Protein 4XQM (pdb70)

Organism: Schizosaccharomyces pombe (strain 972 / ATCC 24843) (NCBI:txid284812)

Sequence (94 aa):
YRAIKGMETKREIGGYTYKVVFYENVFQDSILLGNFASQEGNVLKYENGQSCWNGPHRSAIVTVECGVENEIVSVLEAQKCEYLIKMKSPAACS

CATH classification: 2.70.130.10

Structure (mmCIF, N/CA/C/O backbone):
data_4XQM
#
_entry.id   4XQM
#
_cell.length_a   57.571
_cell.length_b   57.571
_cell.length_c   58.321
_cell.angle_alpha   90.000
_cell.angle_beta   90.000
_cell.angle_gamma   90.000
#
_symmetry.space_group_name_H-M   'I 4'
#
loop_
_entity.id
_entity.type
_entity.pdbx_description
1 polymer 'Glucosidase 2 subunit beta'
2 non-polymer alpha-D-mannopyranose
3 water water
#
loop_
_atom_site.group_PDB
_atom_site.id
_atom_site.type_symbol
_atom_site.label_atom_id
_atom_site.label_alt_id
_atom_site.label_comp_id
_atom_site.label_asym_id
_atom_site.label_entity_id
_atom_site.label_seq_id
_atom_site.pdbx_PDB_ins_code
_atom_site.Cartn_x
_atom_site.Cartn_y
_atom_site.Cartn_z
_atom_site.occupancy
_atom_site.B_iso_or_equiv
_atom_site.auth_seq_id
_atom_site.auth_comp_id
_atom_site.auth_asym_id
_atom_site.auth_atom_id
_atom_site.pdbx_PDB_model_num
ATOM 1 N N . TYR A 1 1 ? 17.125 -0.970 54.525 1.00 30.98 357 TYR A N 1
ATOM 2 C CA . TYR A 1 1 ? 17.226 0.126 53.606 1.00 21.64 357 TYR A CA 1
ATOM 3 C C . TYR A 1 1 ? 16.492 -0.672 52.603 1.00 16.39 357 TYR A C 1
ATOM 4 O O . TYR A 1 1 ? 16.240 -0.237 51.512 1.00 16.27 357 TYR A O 1
ATOM 13 N N . ARG A 1 2 ? 16.087 -1.865 53.055 1.00 17.57 358 ARG A N 1
ATOM 14 C CA . ARG A 1 2 ? 15.549 -2.866 52.152 1.00 15.22 358 ARG A CA 1
ATOM 15 C C . ARG A 1 2 ? 14.129 -2.599 51.690 1.00 16.63 358 ARG A C 1
ATOM 16 O O . ARG A 1 2 ? 13.655 -3.255 50.762 1.00 18.60 358 ARG A O 1
ATOM 24 N N . ALA A 1 3 ? 13.456 -1.631 52.309 1.00 16.39 359 ALA A N 1
ATOM 25 C CA . ALA A 1 3 ? 12.163 -1.206 51.794 1.00 19.58 359 ALA A CA 1
ATOM 26 C C . ALA A 1 3 ? 12.403 -0.308 50.592 1.00 19.50 359 ALA A C 1
ATOM 27 O O . ALA A 1 3 ? 11.476 -0.005 49.840 1.00 21.70 359 ALA A O 1
ATOM 29 N N . ILE A 1 4 ? 13.638 0.151 50.412 1.00 17.20 360 ILE A N 1
ATOM 30 C CA . ILE A 1 4 ? 13.901 0.973 49.241 1.00 19.94 360 ILE A CA 1
ATOM 31 C C . ILE A 1 4 ? 15.132 0.617 48.419 1.00 14.55 360 ILE A C 1
ATOM 32 O O . ILE A 1 4 ? 15.245 1.066 47.277 1.00 14.97 360 ILE A O 1
ATOM 37 N N . LYS A 1 5 ? 16.056 -0.165 48.968 1.00 13.99 361 LYS A N 1
ATOM 38 C CA . LYS A 1 5 ? 17.181 -0.626 48.143 1.00 12.92 361 LYS A CA 1
ATOM 39 C C . LYS A 1 5 ? 16.675 -1.370 46.908 1.00 14.83 361 LYS A C 1
ATOM 40 O O . LYS A 1 5 ? 15.857 -2.303 47.004 1.00 15.41 361 LYS A O 1
ATOM 46 N N . GLY A 1 6 ? 17.161 -0.955 45.742 1.00 13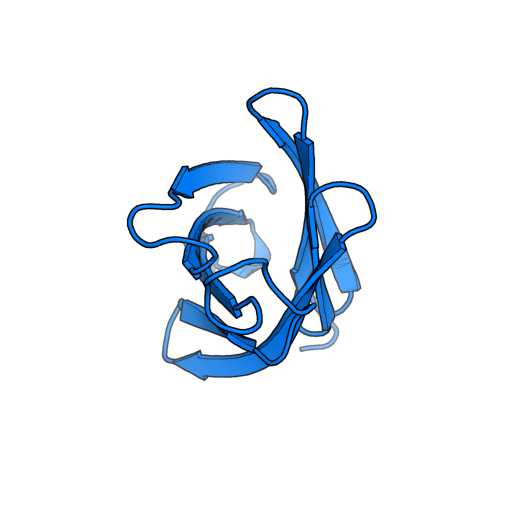.27 362 GLY A N 1
ATOM 47 C CA . GLY A 1 6 ? 16.760 -1.580 44.495 1.00 15.84 362 GLY A CA 1
ATOM 48 C C . GLY A 1 6 ? 15.616 -0.871 43.798 1.00 13.76 362 GLY A C 1
ATOM 49 O O . GLY A 1 6 ? 15.275 -1.199 42.661 1.00 14.24 362 GLY A O 1
ATOM 50 N N . MET A 1 7 ? 15.006 0.100 44.472 1.00 13.93 363 MET A N 1
ATOM 51 C CA . MET A 1 7 ? 13.947 0.888 43.851 1.00 14.54 363 MET A CA 1
ATOM 52 C C . MET A 1 7 ? 14.525 1.714 42.697 1.00 13.03 363 MET A C 1
ATOM 53 O O . MET A 1 7 ? 15.513 2.441 42.869 1.00 10.97 363 MET A O 1
ATOM 58 N N . GLU A 1 8 ? 13.920 1.576 41.519 1.00 13.49 364 GLU A N 1
ATOM 59 C CA . GLU A 1 8 ? 14.442 2.190 40.291 1.00 12.21 364 GLU A CA 1
ATOM 60 C C . GLU A 1 8 ? 13.547 3.311 39.759 1.00 14.40 364 GLU A C 1
ATOM 61 O O . GLU A 1 8 ? 12.325 3.155 39.669 1.00 14.78 364 GLU A O 1
ATOM 67 N N . THR A 1 9 ? 14.165 4.431 39.385 1.00 11.06 365 THR A N 1
ATOM 68 C CA . THR A 1 9 ? 13.457 5.516 38.704 1.00 13.05 365 THR A CA 1
ATOM 69 C C . THR A 1 9 ? 14.215 5.840 37.414 1.00 13.62 365 THR A C 1
ATOM 70 O O . THR A 1 9 ? 15.447 5.931 37.425 1.00 13.28 365 THR A O 1
ATOM 74 N N . LYS A 1 10 ? 13.487 5.996 36.310 1.00 12.92 366 LYS A N 1
ATOM 75 C CA . LYS A 1 10 ? 14.103 6.294 35.020 1.00 13.42 366 LYS A CA 1
ATOM 76 C C . LYS A 1 10 ? 13.494 7.551 34.414 1.00 12.93 366 LYS A C 1
ATOM 77 O O . LYS A 1 10 ? 12.299 7.839 34.588 1.00 13.98 366 LYS A O 1
ATOM 83 N N . ARG A 1 11 ? 14.317 8.303 33.696 1.00 10.69 367 ARG A N 1
ATOM 84 C CA . ARG A 1 11 ? 13.814 9.420 32.896 1.00 10.62 367 ARG A CA 1
ATOM 85 C C . ARG A 1 11 ? 14.749 9.681 31.735 1.00 10.02 367 ARG A C 1
ATOM 86 O O . ARG A 1 11 ? 15.985 9.678 31.895 1.00 10.22 367 ARG A O 1
ATOM 94 N N . GLU A 1 12 ? 14.166 9.916 30.565 1.00 12.48 368 GLU A N 1
ATOM 95 C CA . GLU A 1 12 ? 14.962 10.365 29.433 1.00 12.60 368 GLU A CA 1
ATOM 96 C C . GLU A 1 12 ? 15.160 11.873 29.497 1.00 12.79 368 GLU A C 1
ATOM 97 O O . GLU A 1 12 ? 14.191 12.629 29.560 1.00 13.15 368 GLU A O 1
ATOM 103 N N . ILE A 1 13 ? 16.426 12.289 29.506 1.00 11.40 369 ILE A N 1
ATOM 104 C CA . ILE A 1 13 ? 16.799 13.697 29.464 1.00 11.82 369 ILE A CA 1
ATOM 105 C C . ILE A 1 13 ? 17.899 13.908 28.416 1.00 12.84 369 ILE A C 1
ATOM 106 O O . ILE A 1 13 ? 18.956 13.277 28.485 1.00 11.68 369 ILE A O 1
ATOM 111 N N . GLY A 1 14 ? 17.643 14.793 27.455 1.00 12.37 370 GLY A N 1
ATOM 112 C CA . GLY A 1 14 ? 18.640 15.129 26.450 1.00 15.22 370 GLY A CA 1
ATOM 113 C C . GLY A 1 14 ? 19.115 13.944 25.620 1.00 13.65 370 GLY A C 1
ATOM 114 O O . GLY A 1 14 ? 20.249 13.955 25.123 1.00 14.52 370 GLY A O 1
ATOM 115 N N . GLY A 1 15 ? 18.263 12.929 25.472 1.00 14.10 371 GLY A N 1
ATOM 116 C CA . GLY A 1 15 ? 18.621 11.754 24.690 1.00 14.26 371 GLY A CA 1
ATOM 117 C C . GLY A 1 15 ? 19.126 10.606 25.544 1.00 13.56 371 GLY A C 1
ATOM 118 O O . GLY A 1 15 ? 19.102 9.448 25.100 1.00 14.86 371 GLY A O 1
ATOM 119 N N . TYR A 1 16 ? 19.568 10.912 26.764 1.00 13.63 372 TYR A N 1
ATOM 120 C CA . TYR A 1 16 ? 20.059 9.881 27.676 1.00 11.52 372 TYR A CA 1
ATOM 121 C C . TYR A 1 16 ? 18.939 9.283 28.505 1.00 14.47 372 TYR A C 1
ATOM 122 O O . TYR A 1 16 ? 18.055 9.997 28.986 1.00 14.85 372 TYR A O 1
ATOM 131 N N . THR A 1 17 ? 18.994 7.974 28.709 1.00 13.11 373 THR A N 1
ATOM 132 C CA . THR A 1 17 ? 18.121 7.355 29.696 1.00 11.82 373 THR A CA 1
ATOM 133 C C . THR A 1 17 ? 18.853 7.313 31.035 1.00 12.84 373 THR A C 1
ATOM 134 O O . THR A 1 17 ? 19.799 6.540 31.223 1.00 12.57 373 THR A O 1
ATOM 138 N N . TYR A 1 18 ? 18.422 8.156 31.968 1.00 11.78 374 TYR A N 1
ATOM 139 C CA . TYR A 1 18 ? 18.998 8.138 33.307 1.00 11.77 374 TYR A CA 1
ATOM 140 C C . TYR A 1 18 ? 18.239 7.145 34.162 1.00 12.25 374 TYR A C 1
ATOM 141 O O . TYR A 1 18 ? 17.008 7.089 34.116 1.00 11.76 374 TYR A O 1
ATOM 150 N N . LYS A 1 19 ? 18.978 6.358 34.934 1.00 11.82 375 LYS A N 1
ATOM 151 C CA . LYS A 1 19 ? 18.387 5.346 35.788 1.00 13.88 375 LYS A CA 1
ATOM 152 C C . LYS A 1 19 ? 19.039 5.424 37.150 1.00 13.76 375 LYS A C 1
ATOM 153 O O . LYS A 1 19 ? 20.258 5.240 37.276 1.00 15.85 375 LYS A O 1
ATOM 159 N N . VAL A 1 20 ? 18.234 5.739 38.162 1.00 10.07 376 VAL A N 1
ATOM 160 C CA . VAL A 1 20 ? 18.708 5.765 39.539 1.00 11.63 376 VAL A CA 1
ATOM 161 C C . VAL A 1 20 ? 18.127 4.566 40.263 1.00 11.24 376 VAL A C 1
ATOM 162 O O . VAL A 1 20 ? 16.909 4.374 40.270 1.00 11.91 376 VAL A O 1
ATOM 166 N N . VAL A 1 21 ? 19.005 3.751 40.840 1.00 12.63 377 VAL A N 1
ATOM 167 C CA . VAL A 1 21 ? 18.572 2.656 41.697 1.00 10.57 377 VAL A CA 1
ATOM 168 C C . VAL A 1 21 ? 19.053 2.937 43.122 1.00 11.49 377 VAL A C 1
ATOM 169 O O . VAL A 1 21 ? 20.261 2.974 43.390 1.00 11.20 377 VAL A O 1
ATOM 173 N N . PHE A 1 22 ? 18.112 3.146 44.039 1.00 10.82 378 PHE A N 1
ATOM 174 C CA . PHE A 1 22 ? 18.488 3.535 45.405 1.00 11.02 378 PHE A CA 1
ATOM 175 C C . PHE A 1 22 ? 19.419 2.504 46.054 1.00 12.46 378 PHE A C 1
ATOM 176 O O . PHE A 1 22 ? 19.138 1.302 46.033 1.00 12.76 378 PHE A O 1
ATOM 184 N N . TYR A 1 23 ? 20.541 2.992 46.592 1.00 9.90 379 TYR A N 1
ATOM 185 C CA . TYR A 1 23 ? 21.509 2.177 47.331 1.00 11.61 379 TYR A CA 1
ATOM 186 C C . TYR A 1 23 ? 22.220 1.136 46.474 1.00 13.70 379 TYR A C 1
ATOM 187 O O . TYR A 1 23 ? 22.872 0.228 46.998 1.00 16.21 379 TYR A O 1
ATOM 196 N N . GLU A 1 24 ? 22.119 1.282 45.158 1.00 12.90 380 GLU A N 1
ATOM 197 C CA . GLU A 1 24 ? 22.846 0.405 44.252 1.00 12.85 380 GLU A CA 1
ATOM 198 C C . GLU A 1 24 ? 23.700 1.229 43.284 1.00 14.09 380 GLU A C 1
ATOM 199 O O . GLU A 1 24 ? 24.887 1.458 43.543 1.00 16.43 380 GLU A O 1
ATOM 205 N N . ASN A 1 25 ? 23.112 1.690 42.191 1.00 12.29 381 ASN A N 1
ATOM 206 C CA . ASN A 1 25 ? 23.899 2.429 41.205 1.00 15.40 381 ASN A CA 1
ATOM 207 C C . ASN A 1 25 ? 23.085 3.428 40.399 1.00 15.37 381 ASN A C 1
ATOM 208 O O . ASN A 1 25 ? 21.853 3.419 40.444 1.00 12.99 381 ASN A O 1
ATOM 213 N N . VAL A 1 26 ? 23.793 4.293 39.673 1.00 10.88 382 VAL A N 1
ATOM 214 C CA . VAL A 1 26 ? 23.171 5.236 38.750 1.00 10.34 382 VAL A CA 1
ATOM 215 C C . VAL A 1 26 ? 23.783 5.051 37.374 1.00 12.31 382 VAL A C 1
ATOM 216 O O . VAL A 1 26 ? 25.005 4.919 37.262 1.00 11.65 382 VAL A O 1
ATOM 220 N N . PHE A 1 27 ? 22.941 5.041 36.340 1.00 11.71 383 PHE A N 1
ATOM 221 C CA . PHE A 1 27 ? 23.407 4.927 34.949 1.00 13.67 383 PHE A CA 1
ATOM 222 C C . PHE A 1 27 ? 22.905 6.048 34.044 1.00 15.83 383 PHE A C 1
ATOM 223 O O . PHE A 1 27 ? 21.843 6.655 34.286 1.00 11.98 383 PHE A O 1
ATOM 231 N N . GLN A 1 28 ? 23.675 6.296 32.987 1.00 10.68 384 GLN A N 1
ATOM 232 C CA . GLN A 1 28 ? 23.294 7.194 31.906 1.00 11.21 384 GLN A CA 1
ATOM 233 C C . GLN A 1 28 ? 23.440 6.350 30.649 1.00 11.93 384 GLN A C 1
ATOM 234 O O . GLN A 1 28 ? 24.574 6.045 30.251 1.00 11.86 384 GLN A O 1
ATOM 240 N N . ASP A 1 29 ? 22.313 5.966 30.042 1.00 10.93 385 ASP A N 1
ATOM 241 C CA . ASP A 1 29 ? 22.306 4.893 29.040 1.00 14.05 385 ASP A CA 1
ATOM 242 C C . ASP A 1 29 ? 23.064 3.701 29.636 1.00 14.28 385 ASP A C 1
ATOM 243 O O . ASP A 1 29 ? 22.744 3.286 30.754 1.00 13.89 385 ASP A O 1
ATOM 248 N N . SER A 1 30 ? 24.072 3.171 28.945 1.00 16.05 386 SER A N 1
ATOM 249 C CA . SER A 1 30 ? 24.817 2.033 29.504 1.00 16.38 386 SER A CA 1
ATOM 250 C C . SER A 1 30 ? 26.062 2.421 30.314 1.00 15.18 386 SER A C 1
ATOM 251 O O . SER A 1 30 ? 26.844 1.556 30.726 1.00 17.72 386 SER A O 1
ATOM 254 N N . ILE A 1 31 ? 26.241 3.716 30.551 1.00 12.20 387 ILE A N 1
ATOM 255 C CA . ILE A 1 31 ? 27.404 4.205 31.279 1.00 13.53 387 ILE A CA 1
ATOM 256 C C . ILE A 1 31 ? 27.151 4.255 32.791 1.00 15.19 387 ILE A C 1
ATOM 257 O O . ILE A 1 31 ? 26.144 4.818 33.235 1.00 14.66 387 ILE A O 1
ATOM 262 N N . LEU A 1 32 ? 28.051 3.664 33.583 1.00 12.09 388 LEU A N 1
ATOM 263 C CA . LEU A 1 32 ? 27.942 3.746 35.039 1.00 12.73 388 LEU A CA 1
ATOM 264 C C . LEU A 1 32 ? 28.335 5.140 35.524 1.00 13.47 388 LEU A C 1
ATOM 265 O O . LEU A 1 32 ? 29.468 5.586 35.300 1.00 12.67 388 LEU A O 1
ATOM 270 N N . LEU A 1 33 ? 27.403 5.821 36.192 1.00 12.55 389 LEU A N 1
ATOM 271 C CA . LEU A 1 33 ? 27.699 7.120 36.799 1.00 11.40 389 LEU A CA 1
ATOM 272 C C . LEU A 1 33 ? 28.289 6.980 38.196 1.00 13.33 389 LEU A C 1
ATOM 273 O O . LEU A 1 33 ? 28.997 7.863 38.669 1.00 14.77 389 LEU A O 1
ATOM 278 N N . GLY A 1 34 ? 27.991 5.877 38.869 1.00 11.42 390 GLY A N 1
ATOM 279 C CA . GLY A 1 34 ? 28.527 5.652 40.193 1.00 13.21 390 GLY A CA 1
ATOM 280 C C . GLY A 1 34 ? 27.800 4.560 40.944 1.00 13.72 390 GLY A C 1
ATOM 281 O O . GLY A 1 34 ? 26.645 4.251 40.637 1.00 12.00 390 GLY A O 1
ATOM 282 N N . ASN A 1 35 ? 28.489 3.992 41.928 1.00 14.47 391 ASN A N 1
ATOM 283 C CA . ASN A 1 35 ? 27.921 3.018 42.842 1.00 17.49 391 ASN A CA 1
ATOM 284 C C . ASN A 1 35 ? 27.661 3.692 44.171 1.00 16.23 391 ASN A C 1
ATOM 285 O O . ASN A 1 35 ? 28.399 4.595 44.567 1.00 16.39 391 ASN A O 1
ATOM 290 N N . PHE A 1 36 ? 26.619 3.262 44.880 1.00 14.24 392 PHE A N 1
ATOM 291 C CA . PHE A 1 36 ? 26.270 3.927 46.122 1.00 12.56 392 PHE A CA 1
ATOM 292 C C . PHE A 1 36 ? 27.390 3.843 47.152 1.00 15.16 392 PHE A C 1
ATOM 293 O O . PHE A 1 36 ? 27.850 2.744 47.484 1.00 19.20 392 PHE A O 1
ATOM 301 N N . ALA A 1 37 ? 27.789 4.998 47.681 1.00 14.80 393 ALA A N 1
ATOM 302 C CA . ALA A 1 37 ? 28.916 5.080 48.606 1.00 15.41 393 ALA A CA 1
ATOM 303 C C . ALA A 1 37 ? 28.520 5.505 50.018 1.00 18.59 393 ALA A C 1
ATOM 304 O O . ALA A 1 37 ? 28.943 4.885 50.999 1.00 20.03 393 ALA A O 1
ATOM 306 N N . SER A 1 38 ? 27.733 6.576 50.127 1.00 16.59 394 SER A N 1
ATOM 307 C CA . SER A 1 38 ? 27.364 7.122 51.431 1.00 15.96 394 SER A CA 1
ATOM 308 C C . SER A 1 38 ? 26.099 7.972 51.353 1.00 15.68 394 SER A C 1
ATOM 309 O O . SER A 1 38 ? 25.664 8.368 50.263 1.00 15.15 394 SER A O 1
ATOM 312 N N . GLN A 1 39 ? 25.516 8.255 52.513 1.00 15.34 395 GLN A N 1
ATOM 313 C CA . GLN A 1 39 ? 24.350 9.133 52.566 1.00 16.56 395 GLN A CA 1
ATOM 314 C C . GLN A 1 39 ? 24.453 10.076 53.748 1.00 20.72 395 GLN A C 1
ATOM 315 O O . GLN A 1 39 ? 24.824 9.666 54.853 1.00 20.72 395 GLN A O 1
ATOM 321 N N . GLU A 1 40 ? 24.154 11.347 53.498 1.00 16.74 396 GLU A N 1
ATOM 322 C CA . GLU A 1 40 ? 24.068 12.344 54.553 1.00 22.12 396 GLU A CA 1
ATOM 323 C C . GLU A 1 40 ? 22.741 13.062 54.360 1.00 20.34 396 GLU A C 1
ATOM 324 O O . GLU A 1 40 ? 22.530 13.722 53.332 1.00 19.04 396 GLU A O 1
ATOM 330 N N . GLY A 1 41 ? 21.841 12.927 55.329 1.00 20.32 397 GLY A N 1
ATOM 331 C CA . GLY A 1 41 ? 20.509 13.488 55.174 1.00 19.40 397 GLY A CA 1
ATOM 332 C C . GLY A 1 41 ? 19.789 12.914 53.959 1.00 16.71 397 GLY A C 1
ATOM 333 O O . GLY A 1 41 ? 19.717 11.687 53.790 1.00 15.63 397 GLY A O 1
ATOM 334 N N . ASN A 1 42 ? 19.262 13.800 53.111 1.00 14.91 398 ASN A N 1
ATOM 335 C CA . ASN A 1 42 ? 18.558 13.391 51.892 1.00 13.11 398 ASN A CA 1
ATOM 336 C C . ASN A 1 42 ? 19.506 13.181 50.726 1.00 13.55 398 ASN A C 1
ATOM 337 O O . ASN A 1 42 ? 19.066 12.954 49.597 1.00 12.45 398 ASN A O 1
ATOM 342 N N . VAL A 1 43 ? 20.803 13.265 50.988 1.00 13.46 399 VAL A N 1
ATOM 343 C CA . VAL A 1 43 ? 21.771 13.278 49.899 1.00 15.07 399 VAL A CA 1
ATOM 344 C C . VAL A 1 43 ? 22.523 11.954 49.776 1.00 15.07 399 VAL A C 1
ATOM 345 O O . VAL A 1 43 ? 23.265 11.557 50.684 1.00 16.29 399 VAL A O 1
ATOM 349 N N . LEU A 1 44 ? 22.334 11.279 48.643 1.00 10.97 400 LEU A N 1
ATOM 350 C CA . LEU A 1 44 ? 22.987 9.993 48.386 1.00 11.49 400 LEU A CA 1
ATOM 351 C C . LEU A 1 44 ? 24.156 10.196 47.425 1.00 12.50 400 LEU A C 1
ATOM 352 O O . LEU A 1 44 ? 23.963 10.681 46.296 1.00 14.30 400 LEU A O 1
ATOM 357 N N . LYS A 1 45 ? 25.361 9.819 47.853 1.00 12.19 401 LYS A N 1
ATOM 358 C CA . LYS A 1 45 ? 26.531 9.952 46.996 1.00 12.42 401 LYS A CA 1
ATOM 359 C C . LYS A 1 45 ? 26.835 8.641 46.296 1.00 14.47 401 LYS A C 1
ATOM 360 O O . LYS A 1 45 ? 27.004 7.601 46.946 1.00 14.73 401 LYS A O 1
ATOM 366 N N . TYR A 1 46 ? 26.919 8.705 44.970 1.00 13.40 402 TYR A N 1
ATOM 367 C CA . TYR A 1 46 ? 27.312 7.566 44.153 1.00 12.99 402 TYR A CA 1
ATOM 368 C C . TYR A 1 46 ? 28.687 7.883 43.557 1.00 15.32 402 TYR A C 1
ATOM 369 O O . TYR A 1 46 ? 28.903 8.979 43.037 1.00 13.00 402 TYR A O 1
ATOM 378 N N . GLU A 1 47 ? 29.617 6.931 43.638 1.00 13.27 403 GLU A N 1
ATOM 379 C CA . GLU A 1 47 ? 31.019 7.200 43.296 1.00 14.23 403 GLU A CA 1
ATOM 380 C C . GLU A 1 47 ? 31.627 6.134 42.380 1.00 16.54 403 GLU A C 1
ATOM 381 O O . GLU A 1 47 ? 31.035 5.069 42.170 1.00 16.09 403 GLU A O 1
ATOM 387 N N . ASN A 1 48 ? 32.811 6.433 41.846 1.00 14.71 404 ASN A N 1
ATOM 388 C CA . ASN A 1 48 ? 33.609 5.469 41.083 1.00 16.94 404 ASN A CA 1
ATOM 389 C C . ASN A 1 48 ? 32.928 4.935 39.832 1.00 15.78 404 ASN A C 1
ATOM 390 O O . ASN A 1 48 ? 33.004 3.742 39.530 1.00 18.34 404 ASN A O 1
ATOM 395 N N . GLY A 1 49 ? 32.277 5.825 39.090 1.00 11.96 405 GLY A N 1
ATOM 396 C CA . GLY A 1 49 ? 31.680 5.457 37.822 1.00 13.12 405 GLY A CA 1
ATOM 397 C C . GLY A 1 49 ? 32.725 5.329 36.721 1.00 14.06 405 GLY A C 1
ATOM 398 O O . GLY A 1 49 ? 33.934 5.374 36.985 1.00 14.03 405 GLY A O 1
ATOM 399 N N . GLN A 1 50 ? 32.248 5.185 35.490 1.00 15.16 406 GLN A N 1
ATOM 400 C CA . GLN A 1 50 ? 33.103 4.960 34.328 1.00 14.55 406 GLN A CA 1
ATOM 401 C C . GLN A 1 50 ? 34.022 6.149 34.049 1.00 16.58 406 GLN A C 1
ATOM 402 O O . GLN A 1 50 ? 33.679 7.308 34.341 1.00 15.41 406 GLN A O 1
ATOM 408 N N . SER A 1 51 ? 35.197 5.848 33.495 1.00 15.80 407 SER A N 1
ATOM 409 C CA . SER A 1 51 ? 36.140 6.871 33.062 1.00 18.26 407 SER A CA 1
ATOM 410 C C . SER A 1 51 ? 35.505 7.825 32.046 1.00 15.44 407 SER A C 1
ATOM 411 O O . SER A 1 51 ? 34.532 7.484 31.359 1.00 16.67 407 SER A O 1
ATOM 414 N N . CYS A 1 52 ? 36.059 9.030 31.988 1.00 13.76 408 CYS A N 1
ATOM 415 C CA . CYS A 1 52 ? 35.498 10.138 31.238 1.00 14.42 408 CYS A CA 1
ATOM 416 C C . CYS A 1 52 ? 36.613 10.843 30.473 1.00 13.54 408 CYS A C 1
ATOM 417 O O . CYS A 1 52 ? 37.603 11.285 31.061 1.00 13.43 408 CYS A O 1
ATOM 420 N N . TRP A 1 53 ? 36.455 10.936 29.157 1.00 12.98 409 TRP A N 1
ATOM 421 C CA . TRP A 1 53 ? 37.451 11.599 28.320 1.00 14.00 409 TRP A CA 1
ATOM 422 C C . TRP A 1 53 ? 37.708 13.013 28.832 1.00 12.41 409 TRP A C 1
ATOM 423 O O . TRP A 1 53 ? 36.787 13.836 28.873 1.00 13.81 409 TRP A O 1
ATOM 434 N N . ASN A 1 54 ? 38.957 13.276 29.227 1.00 12.32 410 ASN A N 1
ATOM 435 C CA . ASN A 1 54 ? 39.379 14.600 29.699 1.00 12.53 410 ASN A CA 1
ATOM 436 C C . ASN A 1 54 ? 38.685 15.040 30.985 1.00 13.26 410 ASN A C 1
ATOM 437 O O . ASN A 1 54 ? 38.647 16.228 31.314 1.00 12.82 410 ASN A O 1
ATOM 442 N N . GLY A 1 55 ? 38.166 14.069 31.726 1.00 11.93 411 GLY A N 1
ATOM 443 C CA . GLY A 1 55 ? 37.452 14.384 32.953 1.00 12.34 411 GLY A CA 1
ATOM 444 C C . GLY A 1 55 ? 37.714 13.380 34.046 1.00 11.31 411 GLY A C 1
ATOM 445 O O . GLY A 1 55 ? 38.534 12.464 33.895 1.00 11.17 411 GLY A O 1
ATOM 446 N N . PRO A 1 56 ? 37.004 13.531 35.168 1.00 11.54 412 PRO A N 1
ATOM 447 C CA . PRO A 1 56 ? 37.137 12.612 36.296 1.00 12.48 412 PRO A CA 1
ATOM 448 C C . PRO A 1 56 ? 36.323 11.358 36.048 1.00 11.34 412 PRO A C 1
ATOM 449 O O . PRO A 1 56 ? 35.368 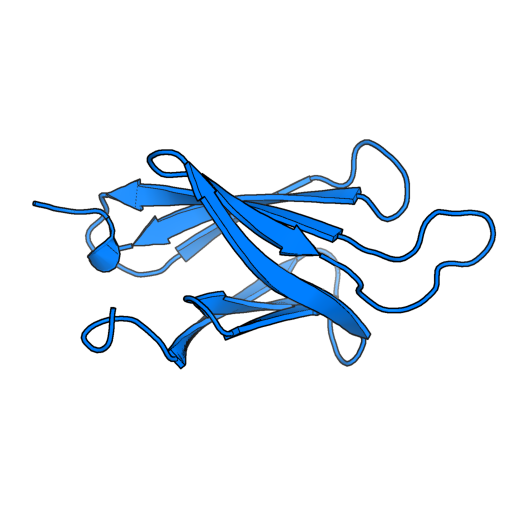11.420 35.273 1.00 13.89 412 PRO A O 1
ATOM 453 N N . HIS A 1 57 ? 36.685 10.242 36.672 1.00 10.38 413 HIS A N 1
ATOM 454 C CA . HIS A 1 57 ? 35.753 9.120 36.711 1.00 12.63 413 HIS A CA 1
ATOM 455 C C . HIS A 1 57 ? 34.416 9.638 37.246 1.00 12.02 413 HIS A C 1
ATOM 456 O O . HIS A 1 57 ? 34.382 10.478 38.150 1.00 12.66 413 HIS A O 1
ATOM 463 N N . ARG A 1 58 ? 33.319 9.148 36.674 1.00 12.23 414 ARG A N 1
ATOM 464 C CA . ARG A 1 58 ? 32.015 9.753 36.931 1.00 11.81 414 ARG A CA 1
ATOM 465 C C . ARG A 1 58 ? 31.552 9.566 38.376 1.00 13.43 414 ARG A C 1
ATOM 466 O O . ARG A 1 58 ? 31.957 8.628 39.068 1.00 12.79 414 ARG A O 1
ATOM 474 N N . SER A 1 59 ? 30.735 10.508 38.844 1.00 12.04 415 SER A N 1
ATOM 475 C CA . SER A 1 59 ? 30.109 10.387 40.152 1.00 10.56 415 SER A CA 1
ATOM 476 C C . SER A 1 59 ? 28.803 11.157 40.085 1.00 13.48 415 SER A 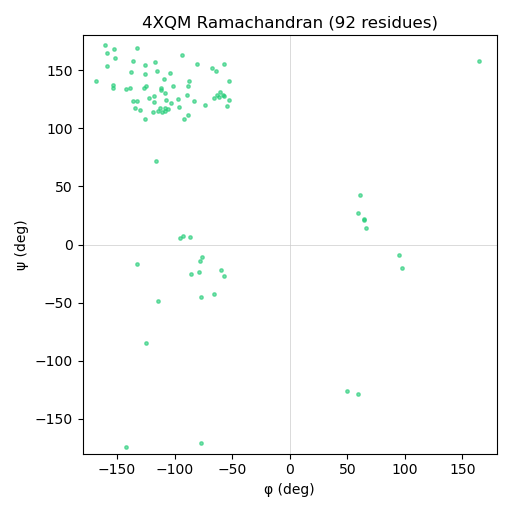C 1
ATOM 477 O O . SER A 1 59 ? 28.609 11.994 39.192 1.00 11.84 415 SER A O 1
ATOM 480 N N . ALA A 1 60 ? 27.895 10.859 41.006 1.00 11.19 416 ALA A N 1
ATOM 481 C CA . ALA A 1 60 ? 26.589 11.500 41.003 1.00 12.48 416 ALA A CA 1
ATOM 482 C C . ALA A 1 60 ? 26.164 11.762 42.430 1.00 12.73 416 ALA A C 1
ATOM 483 O O . ALA A 1 60 ? 26.264 10.887 43.291 1.00 14.02 416 ALA A O 1
ATOM 485 N N . ILE A 1 61 ? 25.670 12.972 42.673 1.00 12.13 417 ILE A N 1
ATOM 486 C CA . ILE A 1 61 ? 25.140 13.324 43.980 1.00 12.81 417 ILE A CA 1
ATOM 487 C C . ILE A 1 61 ? 23.636 13.424 43.821 1.00 12.49 417 ILE A C 1
ATOM 488 O O . ILE A 1 61 ? 23.133 14.287 43.084 1.00 12.17 417 ILE A O 1
ATOM 493 N N . VAL A 1 62 ? 22.914 12.529 44.484 1.00 9.68 418 VAL A N 1
ATOM 494 C CA . VAL A 1 62 ? 21.474 12.410 44.268 1.00 10.67 418 VAL A CA 1
ATOM 495 C C . VAL A 1 62 ? 20.720 12.889 45.495 1.00 11.29 418 VAL A C 1
ATOM 496 O O . VAL A 1 62 ? 20.798 12.262 46.558 1.00 11.94 418 VAL A O 1
ATOM 500 N N . THR A 1 63 ? 19.986 13.991 45.343 1.00 10.84 419 THR A N 1
ATOM 501 C CA . THR A 1 63 ? 19.185 14.530 46.437 1.00 10.99 419 THR A CA 1
ATOM 502 C C . THR A 1 63 ? 17.745 14.041 46.302 1.00 11.33 419 THR A C 1
ATOM 503 O O . THR A 1 63 ? 17.084 14.310 45.298 1.00 13.05 419 THR A O 1
ATOM 507 N N . VAL A 1 64 ? 17.271 13.299 47.302 1.00 9.75 420 VAL A N 1
ATOM 508 C CA . VAL A 1 64 ? 15.945 12.682 47.241 1.00 10.78 420 VAL A CA 1
ATOM 509 C C . VAL A 1 64 ? 15.019 13.323 48.268 1.00 12.00 420 VAL A C 1
ATOM 510 O O . VAL A 1 64 ? 15.253 13.231 49.486 1.00 14.08 420 VAL A O 1
ATOM 514 N N . GLU A 1 65 ? 13.959 13.957 47.787 1.00 10.55 421 GLU A N 1
ATOM 515 C CA . GLU A 1 65 ? 13.030 14.639 48.685 1.00 11.81 421 GLU A CA 1
ATOM 516 C C . GLU A 1 65 ? 11.645 14.014 48.620 1.00 12.50 421 GLU A C 1
ATOM 517 O O . GLU A 1 65 ? 11.299 13.348 47.647 1.00 12.84 421 GLU A O 1
ATOM 523 N N . CYS A 1 66 ? 10.874 14.201 49.685 1.00 11.21 422 CYS A N 1
ATOM 524 C CA . CYS A 1 66 ? 9.559 13.579 49.811 1.00 13.63 422 CYS A CA 1
ATOM 525 C C . CYS A 1 66 ? 8.608 14.008 48.697 1.00 10.46 422 CYS A C 1
ATOM 526 O O . CYS A 1 66 ? 8.465 15.201 48.416 1.00 15.16 422 CYS A O 1
ATOM 529 N N . GLY A 1 67 ? 7.958 13.018 48.082 1.00 11.14 423 GLY A N 1
ATOM 530 C CA . GLY A 1 67 ? 6.896 13.261 47.126 1.00 11.97 423 GLY A CA 1
ATOM 531 C C . GLY A 1 67 ? 6.061 12.010 46.969 1.00 11.92 423 GLY A C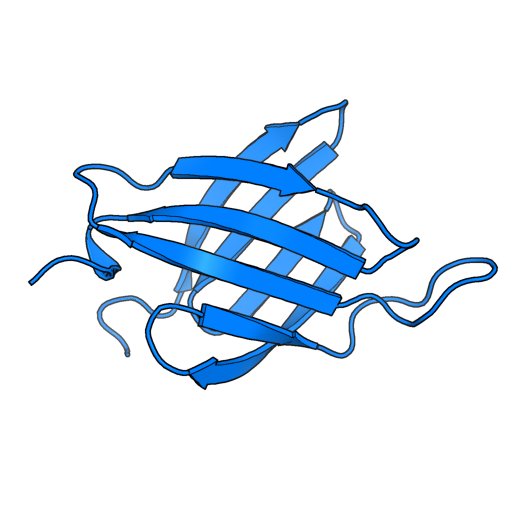 1
ATOM 532 O O . GLY A 1 67 ? 6.431 10.942 47.457 1.00 13.17 423 GLY A O 1
ATOM 533 N N . VAL A 1 68 ? 4.951 12.125 46.251 1.00 12.50 424 VAL A N 1
ATOM 534 C CA . VAL A 1 68 ? 4.004 11.013 46.162 1.00 12.72 424 VAL A CA 1
ATOM 535 C C . VAL A 1 68 ? 4.426 9.919 45.178 1.00 15.03 424 VAL A C 1
ATOM 536 O O . VAL A 1 68 ? 4.003 8.773 45.305 1.00 18.82 424 VAL A O 1
ATOM 540 N N . GLU A 1 69 ? 5.263 10.267 44.206 1.00 13.22 425 GLU A N 1
ATOM 541 C CA . GLU A 1 69 ? 5.687 9.330 43.170 1.00 15.61 425 GLU A CA 1
ATOM 542 C C . GLU A 1 69 ? 7.183 9.489 42.905 1.00 15.44 425 GLU A C 1
ATOM 543 O O . GLU A 1 69 ? 7.724 10.595 43.045 1.00 14.07 425 GLU A O 1
ATOM 549 N N . ASN A 1 70 ? 7.849 8.396 42.543 1.00 14.28 426 ASN A N 1
ATOM 550 C CA . ASN A 1 70 ? 9.254 8.459 42.118 1.00 12.60 426 ASN A CA 1
ATOM 551 C C . ASN A 1 70 ? 9.425 9.282 40.842 1.00 13.75 426 ASN A C 1
ATOM 552 O O . ASN A 1 70 ? 8.745 9.039 39.842 1.00 15.39 426 ASN A O 1
ATOM 557 N N . GLU A 1 71 ? 10.343 10.242 40.880 1.00 11.54 427 GLU A N 1
ATOM 558 C CA . GLU A 1 71 ? 10.557 11.149 39.760 1.00 13.20 427 GLU A CA 1
ATOM 559 C C . GLU A 1 71 ? 11.992 11.679 39.766 1.00 12.37 427 GLU A C 1
ATOM 560 O O . GLU A 1 71 ? 12.512 12.063 40.817 1.00 11.45 427 GLU A O 1
ATOM 566 N N . ILE A 1 72 ? 12.637 11.675 38.598 1.00 10.64 428 ILE A N 1
ATOM 567 C CA . ILE A 1 72 ? 13.887 12.409 38.441 1.00 9.81 428 ILE A CA 1
ATOM 568 C C . ILE A 1 72 ? 13.496 13.821 38.011 1.00 11.74 428 ILE A C 1
ATOM 569 O O . ILE A 1 72 ? 12.960 14.019 36.919 1.00 11.12 428 ILE A O 1
ATOM 574 N N . VAL A 1 73 ? 13.719 14.783 38.903 1.00 11.10 429 VAL A N 1
ATOM 575 C CA . VAL A 1 73 ? 13.299 16.172 38.696 1.00 11.72 429 VAL A CA 1
ATOM 576 C C . VAL A 1 73 ? 14.250 16.872 37.740 1.00 12.33 429 VAL A C 1
ATOM 577 O O . VAL A 1 73 ? 13.809 17.557 36.823 1.00 10.80 429 VAL A O 1
ATOM 581 N N . SER A 1 74 ? 15.555 16.687 37.946 1.00 11.45 430 SER A N 1
ATOM 582 C CA . SER A 1 74 ? 16.561 17.289 37.073 1.00 10.69 430 SER A CA 1
ATOM 583 C C . SER A 1 74 ? 17.893 16.562 37.154 1.00 11.32 430 SER A C 1
ATOM 584 O O . SER A 1 74 ? 18.208 15.939 38.173 1.00 11.43 430 SER A O 1
ATOM 587 N N . VAL A 1 75 ? 18.660 16.649 36.069 1.00 10.64 431 VAL A N 1
ATOM 588 C CA . VAL A 1 75 ? 20.062 16.267 36.076 1.00 11.06 431 VAL A CA 1
ATOM 589 C C . VAL A 1 75 ? 20.888 17.470 35.650 1.00 12.80 431 VAL A C 1
ATOM 590 O O . VAL A 1 75 ? 20.619 18.065 34.605 1.00 14.33 431 VAL A O 1
ATOM 594 N N . LEU A 1 76 ? 21.866 17.850 36.468 1.00 12.78 432 LEU A N 1
ATOM 595 C CA . LEU A 1 76 ? 22.775 18.944 36.122 1.00 11.21 432 LEU A CA 1
ATOM 596 C C . LEU A 1 76 ? 24.199 18.409 36.031 1.00 12.75 432 LEU A C 1
ATOM 597 O O . LEU A 1 76 ? 24.682 17.736 36.946 1.00 16.07 432 LEU A O 1
ATOM 602 N N . GLU A 1 77 ? 24.863 18.695 34.915 1.00 13.73 433 GLU A N 1
ATOM 603 C CA . GLU A 1 77 ? 26.273 18.365 34.774 1.00 13.32 433 GLU A CA 1
ATOM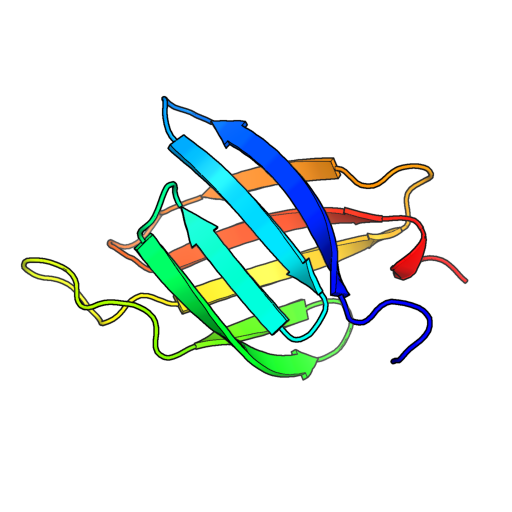 604 C C . GLU A 1 77 ? 27.025 19.675 34.634 1.00 17.90 433 GLU A C 1
ATOM 605 O O . GLU A 1 77 ? 27.489 20.021 33.556 1.00 19.85 433 GLU A O 1
ATOM 611 N N . ALA A 1 78 ? 27.113 20.411 35.736 1.00 22.33 434 ALA A N 1
ATOM 612 C CA . ALA A 1 78 ? 27.796 21.699 35.749 1.00 26.04 434 ALA A CA 1
ATOM 613 C C . ALA A 1 78 ? 29.301 21.537 35.502 1.00 29.19 434 ALA A C 1
ATOM 614 O O . ALA A 1 78 ? 29.902 22.311 34.750 1.00 26.81 434 ALA A O 1
ATOM 616 N N . GLN A 1 79 ? 29.905 20.533 36.132 1.00 19.49 435 GLN A N 1
ATOM 617 C CA . GLN A 1 79 ? 31.302 20.206 35.865 1.00 19.18 435 GLN A CA 1
ATOM 618 C C . GLN A 1 79 ? 31.313 18.890 35.111 1.00 18.27 435 GLN A C 1
ATOM 619 O O . GLN A 1 79 ? 30.496 18.017 35.401 1.00 18.18 435 GLN A O 1
ATOM 625 N N . LYS A 1 80 ? 32.225 18.747 34.150 1.00 15.18 436 LYS A N 1
ATOM 626 C CA . LYS A 1 80 ? 32.282 17.543 33.318 1.00 13.49 436 LYS A CA 1
ATOM 627 C C . LYS A 1 80 ? 32.330 16.268 34.164 1.00 14.42 436 LYS A C 1
ATOM 628 O O . LYS A 1 80 ? 33.183 16.121 35.056 1.00 14.71 436 LYS A O 1
ATOM 634 N N . CYS A 1 81 ? 31.366 15.384 33.905 1.00 11.92 437 CYS A N 1
ATOM 635 C CA . CYS A 1 81 ? 31.272 14.060 34.522 1.00 11.37 437 CYS A CA 1
ATOM 636 C C . CYS A 1 81 ? 31.031 14.062 36.026 1.00 14.34 437 CYS A C 1
ATOM 637 O O . CYS A 1 81 ? 31.287 13.069 36.717 1.00 14.14 437 CYS A O 1
ATOM 640 N N . GLU A 1 82 ? 30.497 15.179 36.515 1.00 13.59 438 GLU A N 1
ATOM 641 C CA . GLU A 1 82 ? 29.994 15.274 37.877 1.00 17.86 438 GLU A CA 1
ATOM 642 C C . GLU A 1 82 ? 28.504 15.598 37.749 1.00 17.46 438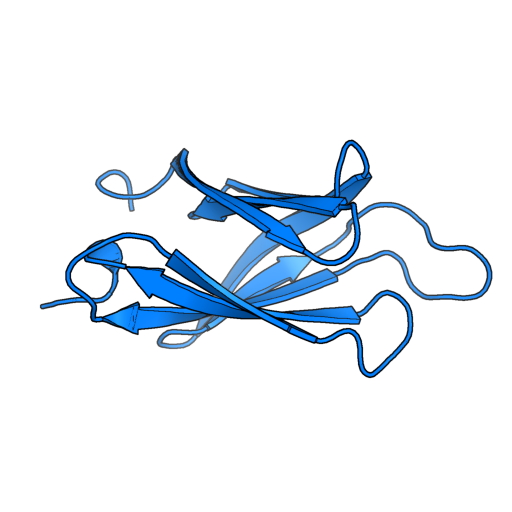 GLU A C 1
ATOM 643 O O . GLU A 1 82 ? 28.140 16.666 37.254 1.00 16.66 438 GLU A O 1
ATOM 649 N N . TYR A 1 83 ? 27.641 14.676 38.171 1.00 13.48 439 TYR A N 1
ATOM 650 C CA . TYR A 1 83 ? 26.217 14.822 37.930 1.00 13.10 439 TYR A CA 1
ATOM 651 C C . TYR A 1 83 ? 25.477 15.157 39.222 1.00 14.29 439 TYR A C 1
ATOM 652 O O . TYR A 1 83 ? 25.679 14.502 40.246 1.00 17.02 439 TYR A O 1
ATOM 661 N N . LEU A 1 84 ? 24.638 16.186 39.182 1.00 9.69 440 LEU A N 1
ATOM 662 C CA . LEU A 1 84 ? 23.792 16.499 40.330 1.00 12.27 440 LEU A CA 1
ATOM 663 C C . LEU A 1 84 ? 22.368 16.129 39.944 1.00 10.87 440 LEU A C 1
ATOM 664 O O . LEU A 1 84 ? 21.813 16.679 38.990 1.00 12.53 440 LEU A O 1
ATOM 669 N N . 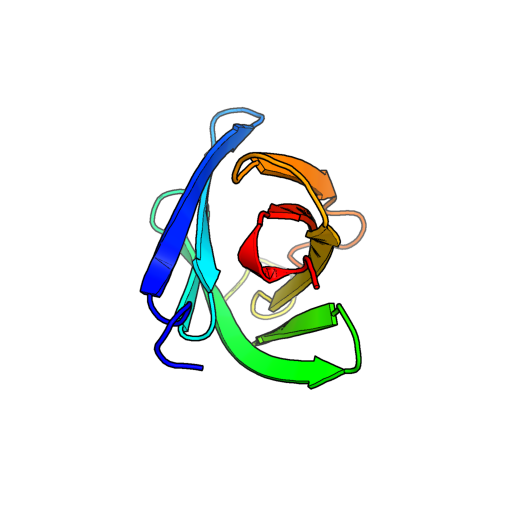ILE A 1 85 ? 21.784 15.177 40.660 1.00 10.87 441 ILE A N 1
ATOM 670 C CA . ILE A 1 85 ? 20.460 14.675 40.302 1.00 10.55 441 ILE A CA 1
ATOM 671 C C . ILE A 1 85 ? 19.492 14.954 41.429 1.00 10.78 441 ILE A C 1
ATOM 672 O O . ILE A 1 85 ? 19.724 14.533 42.572 1.00 11.83 441 ILE A O 1
ATOM 677 N N . LYS A 1 86 ? 18.418 15.672 41.115 1.00 10.02 442 LYS A N 1
ATOM 678 C CA . LYS A 1 86 ? 17.360 15.936 42.090 1.00 11.09 442 LYS A CA 1
ATOM 679 C C . LYS A 1 86 ? 16.173 15.005 41.838 1.00 11.46 442 LYS A C 1
ATOM 680 O O . LYS A 1 86 ? 15.774 14.796 40.685 1.00 11.31 442 LYS A O 1
ATOM 686 N N . MET A 1 87 ? 15.624 14.439 42.913 1.00 11.79 443 MET A N 1
ATOM 687 C CA . MET A 1 87 ? 14.513 13.500 42.805 1.00 9.93 443 MET A CA 1
ATOM 688 C C . MET A 1 87 ? 13.424 13.753 43.832 1.00 9.11 443 MET A C 1
ATOM 689 O O . MET A 1 87 ? 13.673 14.349 44.868 1.00 10.60 443 MET A O 1
ATOM 694 N N . LYS A 1 88 ? 12.223 13.272 43.533 1.00 10.86 444 LYS A N 1
ATOM 695 C CA . LYS A 1 88 ? 11.182 13.087 44.540 1.00 11.47 444 LYS A CA 1
ATOM 696 C C . LYS A 1 88 ? 10.884 11.601 44.656 1.00 11.43 444 LYS A C 1
ATOM 697 O O . LYS A 1 88 ? 11.033 10.853 43.672 1.00 11.82 444 LYS A O 1
ATOM 703 N N . SER A 1 89 ? 10.485 11.163 45.850 1.00 10.70 445 SER A N 1
ATOM 704 C CA . SER A 1 89 ? 10.187 9.749 46.082 1.00 13.38 445 SER A CA 1
ATOM 705 C C . SER A 1 89 ? 9.488 9.570 47.414 1.00 11.10 445 SER A C 1
ATOM 706 O O . SER A 1 89 ? 9.844 10.238 48.392 1.00 10.65 445 SER A O 1
ATOM 709 N N . PRO A 1 90 ? 8.498 8.667 47.463 1.00 11.44 446 PRO A N 1
ATOM 710 C CA . PRO A 1 90 ? 7.890 8.317 48.752 1.00 12.38 446 PRO A CA 1
ATOM 711 C C . PRO A 1 90 ? 8.922 7.753 49.728 1.00 13.96 446 PRO A C 1
ATOM 712 O O . PRO A 1 90 ? 8.695 7.816 50.934 1.00 14.74 446 PRO A O 1
ATOM 716 N N . ALA A 1 91 ? 10.046 7.238 49.227 1.00 13.59 447 ALA A N 1
ATOM 717 C CA . ALA A 1 91 ? 11.112 6.734 50.100 1.00 14.22 447 ALA A CA 1
ATOM 718 C C . ALA A 1 91 ? 11.607 7.808 51.068 1.00 15.10 447 ALA A C 1
ATOM 719 O O . ALA A 1 91 ? 12.096 7.495 52.164 1.00 16.69 447 ALA A O 1
ATOM 721 N N . ALA A 1 92 ? 11.477 9.068 50.659 1.00 11.54 448 ALA A N 1
ATOM 722 C CA . ALA A 1 92 ? 12.004 10.190 51.429 1.00 12.13 448 ALA A CA 1
ATOM 723 C C . ALA A 1 92 ? 10.934 10.801 52.328 1.00 15.33 448 ALA A C 1
ATOM 724 O O . ALA A 1 92 ? 11.170 11.813 52.991 1.00 13.63 448 ALA A O 1
ATOM 726 N N . CYS A 1 93 ? 9.764 10.175 52.361 1.00 13.01 449 CYS A N 1
ATOM 727 C CA . CYS A 1 93 ? 8.662 10.698 53.172 1.00 16.04 449 CYS A CA 1
ATOM 728 C C . CYS A 1 93 ? 8.653 10.045 54.545 1.00 18.59 449 CYS A C 1
ATOM 729 O O . CYS A 1 93 ? 9.300 9.012 54.758 1.00 21.40 449 CYS A O 1
ATOM 732 N N . SER A 1 94 ? 7.936 10.661 55.479 1.00 16.33 450 SER A N 1
ATOM 733 C CA . SER A 1 94 ? 7.808 10.129 56.833 1.00 19.45 450 SER A CA 1
ATOM 734 C C . SER A 1 94 ? 7.137 8.765 56.811 1.00 25.57 450 SER A C 1
ATOM 735 O O . SER A 1 94 ? 6.055 8.620 56.240 1.00 33.73 450 SER A O 1
#

InterPro domains:
  IPR002172 Low-density lipoprotein (LDL) receptor class A repeat [cd00112] (79-114)
  IPR009011 Mannose-6-phosphate receptor binding domain superfamily [G3DSA:2.70.130.10] (380-473)
  IPR009011 Mannose-6-phosphate receptor binding domain superfamily [SSF50911] (402-472)
  IPR028146 Glucosidase II beta subunit, N-terminal [PF12999] (9-179)
  IPR036607 Glucosidase 2 subunit beta-like [PF13015] (347-492)
  IPR03979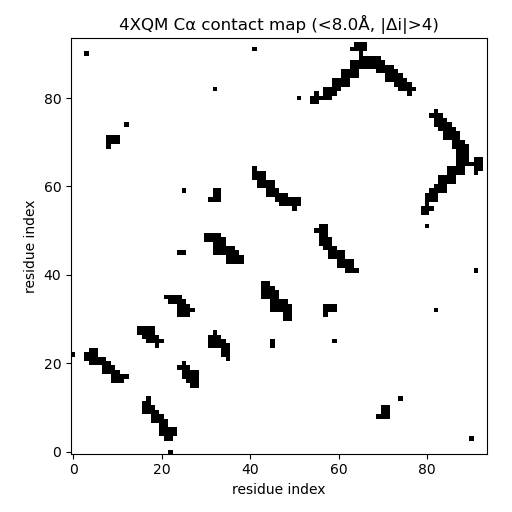4 Glucosidase II beta subunit-like [PTHR12630] (13-487)
  IPR044865 MRH domain [PS51914] (279-474)

Nearest PDB structures (foldseek):
  4xqm-assembly1_A  TM=1.011E+00  e=7.658E-20  Schizosaccharomyces pombe 972h-
  2n1h-assembly1_A  TM=9.072E-01  e=6.304E-15  Schizosaccharomyces pombe 972h-
  7s69-assembly1_B  TM=8.593E-01  e=6.643E-07  Xenopus laevis
  3k42-assembly1_A  TM=6.094E-01  e=1.158E-04  Bos taurus
  6z31-assembly2_B  TM=6.335E-01  e=9.016E-04  Homo sapiens

B-factor: mean 17.69, std 7.36, range [9.11, 50.48]

Foldseek 3Di:
DVVQQQPWDWDDDPNWIWIDGPQAFIDTRPWTQFGFDDDDQQKTKGDQTPDDVVDHHAIEIEGEAEDDDWDFPDWDCPDPRYIYIYIYHNVRPD

GO terms:
  GO:0005788 endoplasmic reticulum lumen (C, IDA)
  GO:0030234 enzyme regulator activity (F, IDA)
  GO:0006491 N-glycan processing (P, IDA)
  GO:0005537 D-mannose binding (F, EXP)
  GO:0140767 enzyme-substrate adaptor activity (F, EXP)
  GO:2001065 mannan binding (F, EXP)
  GO:0005783 endoplasmic reticulum (C, HDA)

Radius of gyration: 12.39 Å; Cα contacts (8 Å, |Δi|>4): 238; chains: 1; bounding box: 35×25×32 Å

Secondary structure (DSSP, 8-state):
-TTTTT-EEEEEETTEEEEEETTSEEEETTEEEEEEEEEETTEEEEEE----TTSPPPEEEEEEEE-SS-EEEEEEEEETTEEEEEEEEGGG--

Solvent-accessible surface area: 5619 Å² total; per-residue (Å²): 147,181,97,35,83,33,58,88,10,121,106,107,44,73,59,95,54,8,65,0,14,2,43,63,42,0,54,6,73,110,47,41,0,0,65,62,53,52,81,140,62,80,44,6,86,1,66,113,4,83,64,17,223,130,32,60,120,27,34,1,70,0,38,9,70,78,12,151,126,49,75,1,49,50,27,100,76,63,101,118,5,74,5,78,3,94,0,87,0,65,36,36,47,165